Protein AF-A0A699KQ60-F1 (afdb_monomer)

InterPro domains:
  IPR004493 Leucyl-tRNA synthetase, class Ia, archaeal/eukaryotic cytosolic [PTHR45794] (1-140)
  IPR055416 Leucine--tRNA ligase, RagD-binding domain [PF24810] (3-80)

Radius of gyration: 17.15 Å; Cα contacts (8 Å, |Δi|>4): 155; chains: 1; bounding box: 39×33×45 Å

Mean predicted aligned error: 7.61 Å

pLDDT: mean 82.64, std 9.8, range [51.56, 96.25]

Secondary structure (DSSP, 8-state):
-B--S--HHHHHHHHHHHHTEETTTTEEPPHHHHHHHHHH-HHHHHSS-HHHHHHHHHHHHHHHHHHHHHH-GGGG-SS-SS-HHHHHHHTHHHHHHHTT-S-----BTT-HHHHHTTGGGHHHHHHT--BTTBPPP----

Solvent-accessible surface area (backbone atoms only — not comparable to full-atom values): 8272 Å² total; per-residue (Å²): 55,39,28,69,52,55,58,72,48,59,34,50,52,35,50,53,49,48,75,38,42,39,77,89,78,62,42,67,60,59,67,69,60,55,51,51,52,51,70,69,31,62,63,42,58,66,76,52,61,48,71,59,47,48,65,54,44,54,61,49,50,52,51,44,53,53,42,24,62,74,65,33,71,66,52,46,47,68,43,62,102,56,61,67,68,58,56,50,58,79,41,38,73,58,54,29,61,77,68,72,48,94,77,84,80,90,36,46,65,86,39,68,69,50,44,56,72,43,55,93,52,40,62,49,56,67,78,50,56,43,31,59,97,43,62,33,87,84,86,85,133

Structure (mmCIF, N/CA/C/O backbone):
data_AF-A0A699KQ60-F1
#
_entry.id   AF-A0A699KQ60-F1
#
loop_
_atom_site.group_PDB
_atom_site.id
_atom_site.type_symbol
_atom_site.label_atom_id
_atom_site.label_alt_id
_atom_site.label_comp_id
_atom_site.label_asym_id
_atom_site.label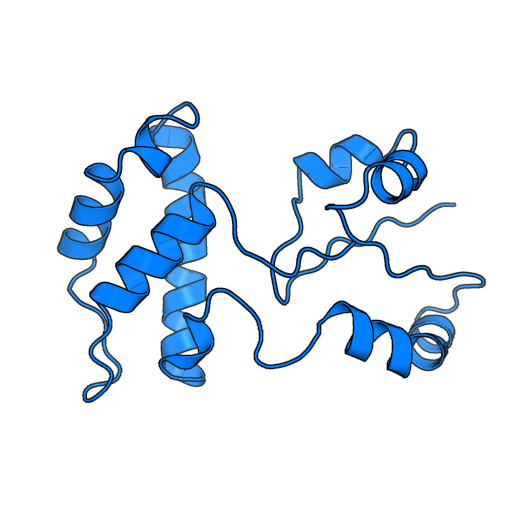_entity_id
_atom_site.label_seq_id
_atom_site.pdbx_PDB_ins_code
_atom_site.Cartn_x
_atom_site.Cartn_y
_atom_site.Cartn_z
_atom_site.occupancy
_atom_site.B_iso_or_equiv
_atom_site.auth_seq_id
_atom_site.auth_comp_id
_atom_site.auth_asym_id
_atom_site.auth_atom_id
_atom_site.pdbx_PDB_model_num
ATOM 1 N N . TYR A 1 1 ? -7.847 1.358 8.324 1.00 92.69 1 TYR A N 1
ATOM 2 C CA . TYR A 1 1 ? -7.775 2.463 7.354 1.00 92.69 1 TYR A CA 1
ATOM 3 C C . TYR A 1 1 ? -7.057 2.006 6.101 1.00 92.69 1 TYR A C 1
ATOM 5 O O . TYR A 1 1 ? -5.957 1.474 6.203 1.00 92.69 1 TYR A O 1
ATOM 13 N N . VAL A 1 2 ? -7.682 2.196 4.944 1.00 92.75 2 VAL A N 1
ATOM 14 C CA . VAL A 1 2 ? -7.208 1.725 3.636 1.00 92.75 2 VAL A CA 1
ATOM 15 C C . VAL A 1 2 ? -6.972 2.922 2.720 1.00 92.75 2 VAL A C 1
ATOM 17 O O . VAL A 1 2 ? -7.667 3.936 2.819 1.00 92.75 2 VAL A O 1
ATOM 20 N N . LYS A 1 3 ? -5.982 2.800 1.834 1.00 89.88 3 LYS A N 1
ATOM 21 C CA . LYS A 1 3 ? -5.762 3.718 0.718 1.00 89.88 3 LYS A CA 1
ATOM 22 C C . LYS A 1 3 ? -5.538 2.892 -0.539 1.00 89.88 3 LYS A C 1
ATOM 24 O O . LYS A 1 3 ? -4.485 2.287 -0.687 1.00 89.88 3 LYS A O 1
ATOM 29 N N . GLU A 1 4 ? -6.517 2.886 -1.433 1.00 84.62 4 GLU A N 1
ATOM 30 C CA . GLU A 1 4 ? -6.514 2.005 -2.610 1.00 84.62 4 GLU A CA 1
ATOM 31 C C . GLU A 1 4 ? -5.631 2.518 -3.758 1.00 84.62 4 GLU A C 1
ATOM 33 O O . GLU A 1 4 ? -5.423 1.815 -4.746 1.00 84.62 4 GLU A O 1
ATOM 38 N N . GLU A 1 5 ? -5.044 3.714 -3.612 1.00 81.31 5 GLU A N 1
ATOM 39 C CA . GLU A 1 5 ? -4.154 4.324 -4.603 1.00 81.31 5 GLU A CA 1
ATOM 40 C C . GLU A 1 5 ? -2.845 4.826 -3.995 1.00 81.31 5 GLU A C 1
ATOM 42 O O . GLU A 1 5 ? -2.817 5.465 -2.938 1.00 81.31 5 GLU A O 1
ATOM 47 N N . TYR A 1 6 ? -1.739 4.605 -4.710 1.00 79.25 6 TYR A N 1
ATOM 48 C CA . TYR A 1 6 ? -0.506 5.338 -4.435 1.00 79.25 6 TYR A CA 1
ATOM 49 C C . TYR A 1 6 ? -0.648 6.798 -4.887 1.00 79.25 6 TYR A C 1
ATOM 51 O O . TYR A 1 6 ? -1.078 7.077 -6.007 1.00 79.25 6 TYR A O 1
ATOM 59 N N . GLU A 1 7 ? -0.207 7.732 -4.044 1.00 7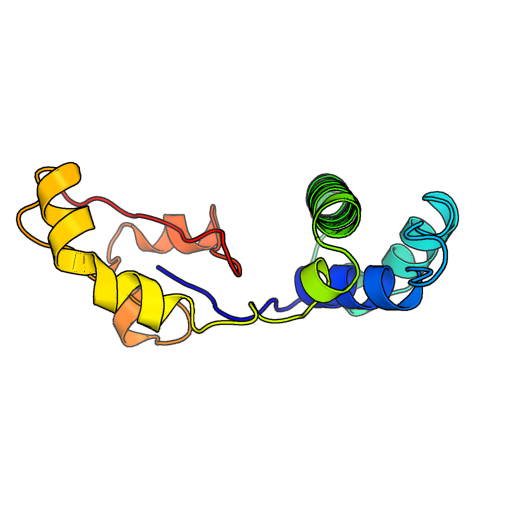5.06 7 GLU A N 1
ATOM 60 C CA . GLU A 1 7 ? -0.163 9.172 -4.331 1.00 75.06 7 GLU A CA 1
ATOM 61 C C . GLU A 1 7 ? 1.222 9.754 -4.015 1.00 75.06 7 GLU A C 1
ATOM 63 O O . GLU A 1 7 ? 2.056 9.082 -3.399 1.00 75.06 7 GLU A O 1
ATOM 68 N N . GLY A 1 8 ? 1.461 10.989 -4.466 1.00 78.44 8 GLY A N 1
ATOM 69 C CA . GLY A 1 8 ? 2.706 11.724 -4.233 1.00 78.44 8 GLY A CA 1
ATOM 70 C C . GLY A 1 8 ? 3.940 10.990 -4.754 1.00 78.44 8 GLY A C 1
ATOM 71 O O . GLY A 1 8 ? 3.904 10.325 -5.799 1.00 78.44 8 GLY A O 1
ATOM 72 N N . TRP A 1 9 ? 5.024 11.053 -3.984 1.00 77.69 9 TRP A N 1
ATOM 73 C CA . TRP A 1 9 ? 6.289 10.391 -4.315 1.00 77.69 9 TRP A CA 1
ATOM 74 C C . TRP A 1 9 ? 6.158 8.873 -4.526 1.00 77.69 9 TRP A C 1
ATOM 76 O O . TRP A 1 9 ? 6.833 8.323 -5.395 1.00 77.69 9 TRP A O 1
ATOM 86 N N . LYS A 1 10 ? 5.261 8.177 -3.805 1.00 78.69 10 LYS A N 1
ATOM 87 C CA . LYS A 1 10 ? 5.074 6.718 -3.957 1.00 78.69 10 LYS A CA 1
ATOM 88 C C . LYS A 1 10 ? 4.540 6.364 -5.342 1.00 78.69 10 LYS A C 1
ATOM 90 O O . LYS A 1 10 ? 5.009 5.405 -5.951 1.00 78.69 10 LYS A O 1
ATOM 95 N N . LYS A 1 11 ? 3.579 7.142 -5.852 1.00 82.06 11 LYS A N 1
ATOM 96 C CA . LYS A 1 11 ? 3.022 6.961 -7.205 1.00 82.06 11 LYS A CA 1
ATOM 97 C C . LYS A 1 11 ? 4.107 7.112 -8.259 1.00 82.06 11 LYS A C 1
ATOM 99 O O . LYS A 1 11 ? 4.183 6.325 -9.197 1.00 82.06 11 LYS A O 1
ATOM 104 N N . GLU A 1 12 ? 4.953 8.110 -8.069 1.00 82.75 12 GLU A N 1
ATOM 105 C CA . GLU A 1 12 ? 6.031 8.414 -8.989 1.00 82.75 12 GLU A CA 1
ATOM 106 C C . GLU A 1 12 ? 7.136 7.355 -8.968 1.00 82.75 12 GLU A C 1
ATOM 108 O O . GLU A 1 12 ? 7.588 6.914 -10.023 1.00 82.75 12 GLU A O 1
ATOM 113 N N . CYS A 1 13 ? 7.490 6.847 -7.785 1.00 82.75 13 CYS A N 1
ATOM 114 C CA . CYS A 1 13 ? 8.364 5.685 -7.657 1.00 82.75 13 CYS A CA 1
ATOM 115 C C . CYS A 1 13 ? 7.827 4.476 -8.428 1.00 82.75 13 CYS A C 1
ATOM 117 O O . CYS A 1 13 ? 8.583 3.824 -9.144 1.00 82.75 13 CYS A O 1
ATOM 119 N N . VAL A 1 14 ? 6.530 4.180 -8.299 1.00 84.06 14 VAL A N 1
ATOM 120 C CA . VAL A 1 14 ? 5.896 3.071 -9.024 1.00 84.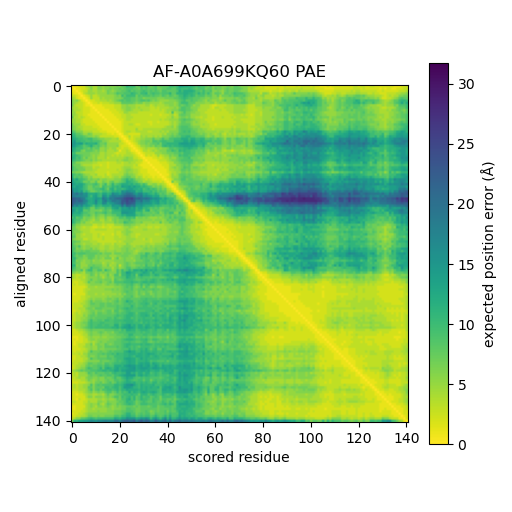06 14 VAL A CA 1
ATOM 121 C C . VAL A 1 14 ? 5.899 3.321 -10.537 1.00 84.06 14 VAL A C 1
ATOM 123 O O . VAL A 1 14 ? 6.227 2.403 -11.281 1.00 84.06 14 VAL A O 1
ATOM 126 N N . ASN A 1 15 ? 5.628 4.549 -10.998 1.00 85.38 15 ASN A N 1
ATOM 127 C CA . ASN A 1 15 ? 5.699 4.913 -12.422 1.00 85.38 15 ASN A CA 1
ATOM 128 C C . ASN A 1 15 ? 7.095 4.678 -13.008 1.00 85.38 15 ASN A C 1
ATOM 130 O O . ASN A 1 15 ? 7.226 4.064 -14.063 1.00 85.38 15 ASN A O 1
ATOM 134 N N . ILE A 1 16 ? 8.134 5.158 -12.320 1.00 85.88 16 ILE A N 1
ATOM 135 C CA . ILE A 1 16 ? 9.525 5.014 -12.763 1.00 85.88 16 ILE A CA 1
ATOM 136 C C . ILE A 1 16 ? 9.922 3.541 -12.778 1.00 85.88 16 ILE A C 1
ATOM 138 O O . ILE A 1 16 ? 10.533 3.077 -13.735 1.00 85.88 16 ILE A O 1
ATOM 142 N N . LEU A 1 17 ? 9.548 2.782 -11.745 1.00 84.31 17 LEU A N 1
ATOM 143 C CA . LEU A 1 17 ? 9.803 1.346 -11.724 1.00 84.31 17 LEU A CA 1
ATOM 144 C C . LEU A 1 17 ? 9.097 0.616 -12.860 1.00 84.31 17 LEU A C 1
ATOM 146 O O . LEU A 1 17 ? 9.705 -0.268 -13.450 1.00 84.31 17 LEU A O 1
ATOM 150 N N . PHE A 1 18 ? 7.855 0.985 -13.169 1.00 83.75 18 PHE A N 1
ATOM 151 C CA . PHE A 1 18 ? 7.107 0.414 -14.282 1.00 83.75 18 PHE A CA 1
ATOM 152 C C . PHE A 1 18 ? 7.784 0.710 -15.629 1.00 83.75 18 PHE A C 1
ATOM 154 O O . PHE A 1 18 ? 7.991 -0.210 -16.414 1.00 83.75 18 PHE A O 1
ATOM 161 N N . ASP A 1 19 ? 8.208 1.957 -15.867 1.00 84.50 19 ASP A N 1
ATOM 162 C CA . ASP A 1 19 ? 8.953 2.359 -17.075 1.00 84.50 19 ASP A CA 1
ATOM 163 C C . ASP A 1 19 ? 10.291 1.611 -17.214 1.00 84.50 19 ASP A C 1
ATOM 165 O O . ASP A 1 19 ? 10.709 1.243 -18.311 1.00 84.50 19 ASP A O 1
ATOM 169 N N . LYS A 1 20 ? 10.954 1.339 -16.084 1.00 84.44 20 LYS A N 1
ATOM 170 C CA . LYS A 1 20 ? 12.243 0.635 -16.016 1.00 84.44 20 LYS A CA 1
ATOM 171 C C . LYS A 1 20 ? 12.126 -0.877 -15.812 1.00 84.44 20 LYS A C 1
ATOM 173 O O . LYS A 1 20 ? 13.146 -1.525 -15.553 1.00 84.44 20 LYS A O 1
ATOM 178 N N . PHE A 1 21 ? 10.928 -1.450 -15.915 1.00 83.88 21 PHE A N 1
ATOM 179 C CA . PHE A 1 21 ? 10.709 -2.887 -15.779 1.00 83.88 21 PHE A CA 1
ATOM 180 C C . PHE A 1 21 ? 10.655 -3.569 -17.147 1.00 83.88 21 PHE A C 1
ATOM 182 O O . PHE A 1 21 ? 9.730 -3.377 -17.938 1.00 83.88 21 PHE A O 1
ATOM 189 N N . ASP A 1 22 ? 11.623 -4.445 -17.412 1.00 82.38 22 ASP A N 1
ATOM 190 C CA . ASP A 1 22 ? 11.578 -5.316 -18.579 1.00 82.38 22 ASP A CA 1
ATOM 191 C C . ASP A 1 22 ? 10.660 -6.506 -18.278 1.00 82.38 22 ASP A C 1
ATOM 193 O O . ASP A 1 22 ? 11.053 -7.483 -17.635 1.00 82.38 22 ASP A O 1
ATOM 197 N N . SER A 1 23 ? 9.424 -6.437 -18.774 1.00 74.56 23 SER A N 1
ATOM 198 C CA . SER A 1 23 ? 8.422 -7.495 -18.587 1.00 74.56 23 SER A CA 1
ATOM 199 C C . SER A 1 23 ? 8.821 -8.839 -19.207 1.00 74.56 23 SER A C 1
ATOM 201 O O . SER A 1 23 ? 8.343 -9.879 -18.752 1.00 74.56 23 SER A O 1
ATOM 203 N N . LYS A 1 24 ? 9.701 -8.851 -20.221 1.00 76.25 24 LYS A N 1
ATOM 204 C CA . LYS A 1 24 ? 10.160 -10.088 -20.875 1.00 76.25 24 LYS A CA 1
ATOM 205 C C . LYS A 1 24 ? 11.236 -10.779 -20.049 1.00 76.25 24 LYS A C 1
ATOM 207 O O . LYS A 1 24 ? 11.221 -12.000 -19.930 1.00 76.25 24 LYS A O 1
ATOM 212 N N . LYS A 1 25 ? 12.156 -10.004 -19.474 1.00 76.19 25 LYS A N 1
ATOM 213 C CA . LYS A 1 25 ? 13.242 -10.526 -18.628 1.00 76.19 25 LYS A CA 1
ATOM 214 C C . LYS A 1 25 ? 12.857 -10.634 -17.153 1.00 76.19 25 LYS A C 1
ATOM 216 O O . LYS A 1 25 ? 13.566 -11.290 -16.400 1.00 76.19 25 LYS A O 1
ATOM 221 N N . ARG A 1 26 ? 11.738 -10.020 -16.748 1.00 73.81 26 ARG A N 1
ATOM 222 C CA . ARG A 1 26 ? 11.320 -9.824 -15.347 1.00 73.81 26 ARG A CA 1
ATOM 223 C C . ARG A 1 26 ? 12.414 -9.173 -14.501 1.00 73.81 26 ARG A C 1
ATOM 225 O O . ARG A 1 26 ? 12.573 -9.475 -13.322 1.00 73.81 26 ARG A O 1
ATOM 232 N N . THR A 1 27 ? 1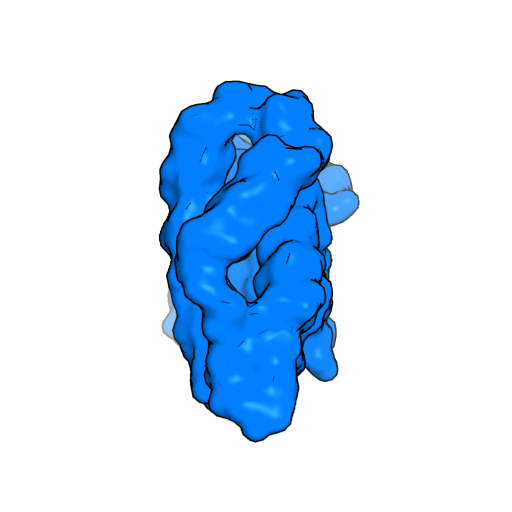3.177 -8.280 -15.120 1.00 78.00 27 THR A N 1
ATOM 233 C CA . THR A 1 27 ? 14.295 -7.583 -14.488 1.00 78.00 27 THR A CA 1
ATOM 234 C C . THR A 1 27 ? 14.091 -6.087 -14.574 1.00 78.00 27 THR A C 1
ATOM 236 O O . THR A 1 27 ? 13.523 -5.571 -15.534 1.00 78.00 27 THR A O 1
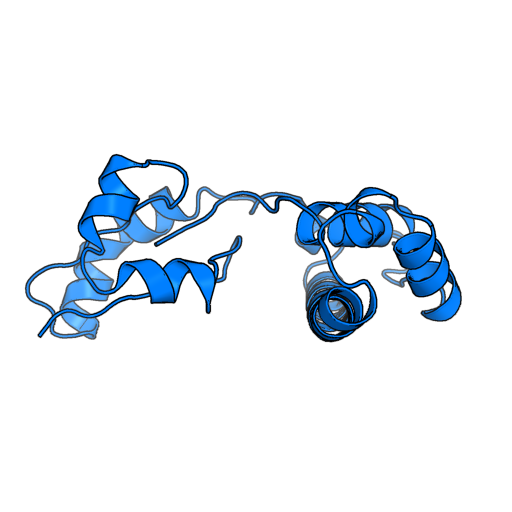ATOM 239 N N . PHE A 1 28 ? 14.614 -5.387 -13.581 1.00 83.19 28 PHE A N 1
ATOM 240 C CA . PHE A 1 28 ? 14.669 -3.936 -13.581 1.00 83.19 28 PHE A CA 1
ATOM 241 C C . PHE A 1 28 ? 15.962 -3.438 -14.224 1.00 83.19 28 PHE A C 1
ATOM 243 O O . PHE A 1 28 ? 16.970 -4.150 -14.222 1.00 83.19 28 PHE A O 1
ATOM 250 N N . ALA A 1 29 ? 15.937 -2.201 -14.718 1.00 83.06 29 ALA A N 1
ATOM 251 C CA . ALA A 1 29 ? 17.150 -1.457 -15.044 1.00 83.06 29 ALA A CA 1
ATOM 252 C C . ALA A 1 29 ? 18.102 -1.367 -13.824 1.00 83.06 29 ALA A C 1
ATOM 254 O O . ALA A 1 29 ? 17.662 -1.567 -12.680 1.00 83.06 29 ALA A O 1
ATOM 255 N N . PRO A 1 30 ? 19.398 -1.069 -14.040 1.00 84.25 30 PRO A N 1
ATOM 256 C CA . PRO A 1 30 ? 20.353 -0.869 -12.955 1.00 84.25 30 PRO A CA 1
ATOM 257 C C . PRO A 1 30 ? 19.839 0.139 -11.925 1.00 84.25 30 PRO A C 1
ATOM 259 O O . PRO A 1 30 ? 19.220 1.145 -12.280 1.00 84.25 30 PRO A O 1
ATOM 262 N N . ASP A 1 31 ? 20.113 -0.111 -10.643 1.00 79.38 31 ASP A N 1
ATOM 263 C CA . ASP A 1 31 ? 19.660 0.763 -9.556 1.00 79.38 31 ASP A CA 1
ATOM 264 C C . ASP A 1 31 ? 20.124 2.217 -9.745 1.00 79.38 31 ASP A C 1
ATOM 266 O O . ASP A 1 31 ? 19.377 3.133 -9.422 1.00 79.38 31 ASP A O 1
ATOM 270 N N . GLU A 1 32 ? 21.290 2.444 -10.358 1.00 79.44 32 GLU A N 1
ATOM 271 C CA . GLU A 1 32 ? 21.791 3.782 -10.701 1.00 79.44 32 GLU A CA 1
ATOM 272 C C . GLU A 1 32 ? 20.864 4.550 -11.658 1.00 79.44 32 GLU A C 1
ATOM 274 O O . GLU A 1 32 ? 20.626 5.742 -11.462 1.00 79.44 32 GLU A O 1
ATOM 279 N N . GLU A 1 33 ? 20.290 3.885 -12.665 1.00 83.88 33 GLU A N 1
ATOM 280 C CA . GLU A 1 33 ? 19.349 4.523 -13.594 1.00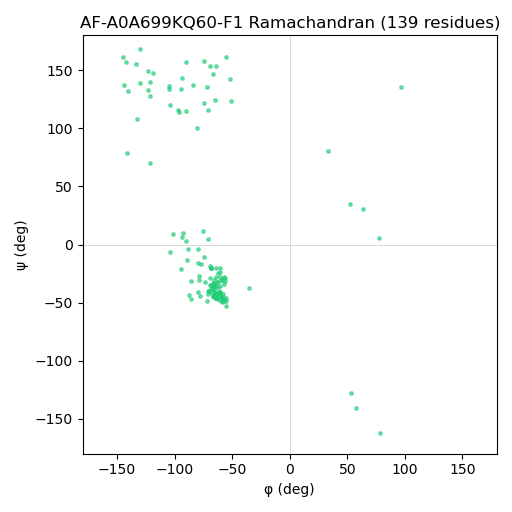 83.88 33 GLU A CA 1
ATOM 281 C C . GLU A 1 33 ? 18.012 4.834 -12.924 1.00 83.88 33 GLU A C 1
ATOM 283 O O . GLU A 1 33 ? 17.435 5.900 -13.148 1.00 83.88 33 GLU A O 1
ATOM 288 N N . ILE A 1 34 ? 17.528 3.921 -12.077 1.00 82.81 34 ILE A N 1
ATOM 289 C CA . ILE A 1 34 ? 16.288 4.110 -11.317 1.00 82.81 34 ILE A CA 1
ATOM 290 C C . ILE A 1 34 ? 16.456 5.286 -10.356 1.00 82.81 34 ILE A C 1
ATOM 292 O O . ILE A 1 34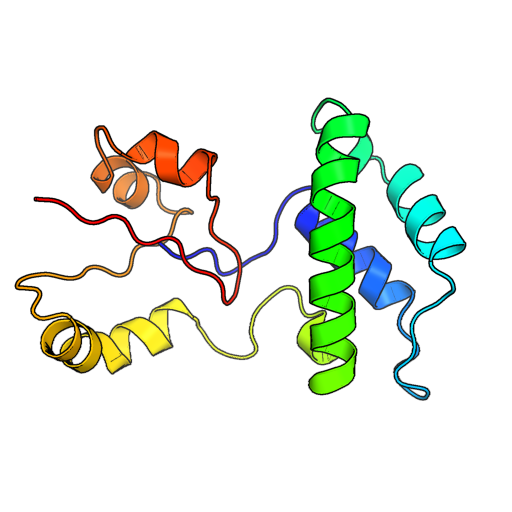 ? 15.599 6.164 -10.305 1.00 82.81 34 ILE A O 1
ATOM 296 N N . LEU A 1 35 ? 17.577 5.346 -9.637 1.00 78.06 35 LEU A N 1
ATOM 297 C CA . LEU A 1 35 ? 17.900 6.445 -8.731 1.00 78.06 35 LEU A CA 1
ATOM 298 C C . LEU A 1 35 ? 17.991 7.775 -9.468 1.00 78.06 35 LEU A C 1
ATOM 300 O O . LEU A 1 35 ? 17.373 8.745 -9.037 1.00 78.06 35 LEU A O 1
ATOM 304 N N . LYS A 1 36 ? 18.669 7.808 -10.615 1.00 81.56 36 LYS A N 1
ATOM 305 C CA . LYS A 1 36 ? 18.768 9.018 -11.431 1.00 81.56 36 LYS A CA 1
ATOM 306 C C . LYS A 1 36 ? 17.397 9.498 -11.914 1.00 81.56 36 LYS A C 1
ATOM 308 O O . LYS A 1 36 ? 17.122 10.693 -11.863 1.00 81.56 36 LYS A O 1
ATOM 313 N N . ALA A 1 37 ? 16.519 8.587 -12.337 1.00 82.88 37 ALA A N 1
ATOM 314 C CA . ALA A 1 37 ? 15.153 8.929 -12.731 1.00 82.88 37 ALA A CA 1
ATOM 315 C C . ALA A 1 37 ? 14.319 9.453 -11.545 1.00 82.88 37 ALA A C 1
ATOM 317 O O . ALA A 1 37 ? 13.559 10.408 -11.702 1.00 82.88 37 ALA A O 1
ATOM 318 N N . LEU A 1 38 ? 14.500 8.883 -10.347 1.00 79.19 38 LEU A N 1
ATOM 319 C CA . LEU A 1 38 ? 13.866 9.367 -9.115 1.00 79.19 38 LEU A CA 1
ATOM 320 C C . LEU A 1 38 ? 14.354 10.775 -8.740 1.00 79.19 38 LEU A C 1
ATOM 322 O O . LEU A 1 38 ? 13.542 11.620 -8.371 1.00 79.19 38 LEU A O 1
ATOM 326 N N . GLU A 1 39 ? 15.656 11.045 -8.867 1.00 73.81 39 GLU A N 1
ATOM 327 C CA . GLU A 1 39 ? 16.256 12.364 -8.611 1.00 73.81 39 GLU A CA 1
ATOM 328 C C . GLU A 1 39 ? 15.810 13.427 -9.615 1.00 73.81 39 GLU A C 1
ATOM 330 O O . GLU A 1 39 ? 15.674 14.596 -9.266 1.00 73.81 39 GLU A O 1
ATOM 335 N N . GLN A 1 40 ? 15.566 13.026 -10.861 1.00 76.44 40 GLN A N 1
ATOM 336 C CA . GLN A 1 40 ? 15.049 13.912 -11.899 1.00 76.44 40 GLN A CA 1
ATOM 337 C C . GLN A 1 40 ? 13.549 14.180 -11.753 1.00 76.44 40 GLN A C 1
ATOM 339 O O . GLN A 1 40 ? 13.045 15.144 -12.337 1.00 76.44 40 GLN A O 1
ATOM 344 N N . SER A 1 41 ? 12.822 13.367 -10.978 1.00 74.69 41 SER A N 1
ATOM 345 C CA . SER A 1 41 ? 11.396 13.588 -10.798 1.00 74.69 41 SER A CA 1
ATOM 346 C C . SER A 1 41 ? 11.116 14.767 -9.870 1.00 74.69 41 SER A C 1
ATOM 348 O O . SER A 1 41 ? 11.481 14.814 -8.688 1.00 74.69 41 SER A O 1
ATOM 350 N N . ARG A 1 42 ? 10.381 15.732 -10.424 1.00 65.88 42 ARG A N 1
ATOM 351 C CA . ARG A 1 42 ? 9.945 16.942 -9.730 1.00 65.88 42 ARG A CA 1
ATOM 352 C C . ARG A 1 42 ? 9.011 16.634 -8.559 1.00 65.88 42 ARG A C 1
ATOM 354 O O . ARG A 1 42 ? 9.074 17.347 -7.566 1.00 65.88 42 ARG A O 1
ATOM 361 N N . ALA A 1 43 ? 8.193 15.582 -8.645 1.00 64.62 43 ALA A N 1
ATOM 362 C CA . ALA A 1 43 ? 7.254 15.209 -7.583 1.00 64.62 43 ALA A CA 1
ATOM 363 C C . ALA A 1 43 ? 7.987 14.771 -6.304 1.00 64.62 43 ALA A C 1
ATOM 365 O O . ALA A 1 43 ? 7.642 15.203 -5.212 1.00 64.62 43 ALA A O 1
ATOM 366 N N . ILE A 1 44 ? 9.064 13.996 -6.451 1.00 65.88 44 ILE A N 1
ATOM 367 C CA . ILE A 1 44 ? 9.912 13.546 -5.336 1.00 65.88 44 ILE A CA 1
ATOM 368 C C . ILE A 1 44 ? 10.771 14.704 -4.807 1.00 65.88 44 ILE A C 1
ATOM 370 O O . ILE A 1 44 ? 11.053 14.785 -3.615 1.00 65.88 44 ILE A O 1
ATOM 374 N N . SER A 1 45 ? 11.156 15.629 -5.690 1.00 59.97 45 SER A N 1
ATOM 375 C CA . SER A 1 45 ? 11.990 16.781 -5.341 1.00 59.97 45 SER A CA 1
ATOM 376 C C . SER A 1 45 ? 11.234 17.929 -4.659 1.00 59.97 45 SER A C 1
ATOM 378 O O . SER A 1 45 ? 11.845 18.699 -3.920 1.00 59.97 45 SER A O 1
ATOM 380 N N . GLN A 1 46 ? 9.927 18.077 -4.912 1.00 55.94 46 GLN A N 1
ATOM 381 C CA . GLN A 1 46 ? 9.114 19.189 -4.400 1.00 55.94 46 GLN A CA 1
ATOM 382 C C . GLN A 1 46 ? 8.376 18.892 -3.087 1.00 55.94 46 GLN A C 1
ATOM 384 O O . GLN A 1 46 ? 8.045 19.843 -2.384 1.00 55.94 46 GLN A O 1
ATOM 389 N N . GLU A 1 47 ? 8.146 17.628 -2.717 1.00 53.88 47 GLU A N 1
ATOM 390 C CA . GLU A 1 47 ? 7.343 17.256 -1.531 1.00 53.88 47 GLU A CA 1
ATOM 391 C C . GLU A 1 47 ? 8.056 17.454 -0.170 1.00 53.88 47 GLU A C 1
ATOM 393 O O . GLU A 1 47 ? 7.543 17.052 0.868 1.00 53.88 47 GLU A O 1
ATOM 398 N N . GLY A 1 48 ? 9.200 18.147 -0.143 1.00 51.56 48 GLY A N 1
ATOM 399 C CA . GLY A 1 48 ? 9.951 18.450 1.076 1.00 51.56 48 GLY A CA 1
ATOM 400 C C . GLY A 1 48 ? 11.095 17.467 1.336 1.00 51.56 48 GLY A C 1
ATOM 401 O O . GLY A 1 48 ? 10.959 16.264 1.175 1.00 51.56 48 GLY A O 1
ATOM 402 N N . ASN A 1 49 ? 12.248 18.040 1.699 1.00 53.16 49 ASN A N 1
ATOM 403 C CA . ASN A 1 49 ? 13.528 17.405 2.033 1.00 53.16 49 ASN A CA 1
ATOM 404 C C . ASN A 1 49 ? 13.842 16.111 1.248 1.00 53.16 49 ASN A C 1
ATOM 406 O O . ASN A 1 49 ? 13.737 15.009 1.775 1.00 53.16 49 ASN A O 1
ATOM 410 N N . LEU A 1 50 ? 14.325 16.263 0.006 1.00 57.31 50 LEU A N 1
ATOM 411 C CA . LEU A 1 50 ? 14.853 15.202 -0.876 1.00 57.31 50 LEU A CA 1
ATOM 412 C C . LEU A 1 50 ? 15.615 14.082 -0.150 1.00 57.31 50 LEU A C 1
ATOM 414 O O . LEU A 1 50 ? 15.518 12.920 -0.533 1.00 57.31 50 LEU A O 1
ATOM 418 N N . ASN A 1 51 ? 16.380 14.413 0.892 1.00 60.91 51 ASN A N 1
ATOM 419 C CA . ASN A 1 51 ? 17.131 13.442 1.688 1.00 60.91 51 ASN A CA 1
ATOM 420 C C . ASN A 1 51 ? 16.241 12.520 2.539 1.00 60.91 51 ASN A C 1
ATOM 422 O O . ASN A 1 51 ? 16.573 11.351 2.726 1.00 60.91 51 ASN A O 1
ATOM 426 N N . GLU A 1 52 ? 15.124 13.024 3.051 1.00 63.25 52 GLU A N 1
ATOM 427 C CA . GLU A 1 52 ? 14.150 12.269 3.839 1.00 63.25 52 GLU A CA 1
ATOM 428 C C . GLU A 1 52 ? 13.268 11.407 2.934 1.00 63.25 52 GLU A C 1
ATOM 430 O O . GLU A 1 52 ? 13.155 10.199 3.156 1.00 63.25 52 GLU A O 1
ATOM 435 N N . THR A 1 53 ? 12.783 11.972 1.823 1.00 64.62 53 THR A N 1
ATOM 436 C CA . THR A 1 53 ? 12.063 11.209 0.796 1.00 64.62 53 THR A CA 1
ATOM 437 C C . THR A 1 53 ? 12.955 10.116 0.213 1.00 64.62 53 THR A C 1
ATOM 439 O O . THR A 1 53 ? 12.518 8.978 0.119 1.00 64.62 53 THR A O 1
ATOM 442 N N . LYS A 1 54 ? 14.243 10.376 -0.069 1.00 65.50 54 LYS A N 1
ATOM 443 C CA . LYS A 1 54 ? 15.205 9.340 -0.507 1.00 65.50 54 LYS A CA 1
ATOM 444 C C . LYS A 1 54 ? 15.337 8.191 0.497 1.00 65.50 54 LYS A C 1
ATOM 446 O O . LYS A 1 54 ? 15.348 7.028 0.083 1.00 65.50 54 LYS A O 1
ATOM 451 N N . LYS A 1 55 ? 15.397 8.488 1.802 1.00 70.62 55 LYS A N 1
ATOM 452 C CA . LYS A 1 55 ? 15.440 7.459 2.860 1.00 70.62 55 LYS A CA 1
ATOM 453 C C . LYS A 1 55 ? 14.183 6.588 2.875 1.00 70.62 55 LYS A C 1
ATOM 455 O O . LYS A 1 55 ? 14.289 5.407 3.191 1.00 70.62 55 LYS A O 1
ATOM 460 N N . GLN A 1 56 ? 13.026 7.138 2.511 1.00 71.88 56 GLN A N 1
ATOM 461 C CA . GLN A 1 56 ? 11.761 6.399 2.413 1.00 71.88 56 GLN A CA 1
ATOM 462 C C . GLN A 1 56 ? 11.570 5.705 1.051 1.00 71.88 56 GLN A C 1
ATOM 464 O O . GLN A 1 56 ? 10.999 4.614 0.987 1.00 71.88 56 GLN A O 1
ATOM 469 N N . CYS A 1 57 ? 12.101 6.278 -0.031 1.00 74.38 57 CYS A N 1
ATOM 470 C CA . CYS A 1 57 ? 12.041 5.727 -1.381 1.00 74.38 57 CYS A CA 1
ATOM 471 C C . CYS A 1 57 ? 12.818 4.420 -1.490 1.00 74.38 57 CYS A C 1
ATOM 473 O O . CYS A 1 57 ? 12.296 3.460 -2.039 1.00 74.38 57 CYS A O 1
ATOM 475 N N . MET A 1 58 ? 14.035 4.338 -0.948 1.00 79.44 58 MET A N 1
ATOM 476 C CA . MET A 1 58 ? 14.871 3.132 -1.055 1.00 79.44 58 MET A CA 1
ATOM 477 C C . MET A 1 58 ? 14.195 1.843 -0.549 1.00 79.44 58 MET A C 1
ATOM 479 O O . MET A 1 58 ? 14.129 0.873 -1.312 1.00 79.44 58 MET A O 1
ATOM 483 N N . PRO A 1 59 ? 13.656 1.786 0.687 1.00 82.31 59 PRO A N 1
ATOM 484 C CA . PRO A 1 59 ? 12.949 0.598 1.155 1.00 82.31 59 PRO A CA 1
ATOM 485 C C . PRO A 1 59 ? 11.672 0.332 0.349 1.00 82.31 59 PRO A C 1
ATOM 487 O O . PRO A 1 59 ? 11.368 -0.828 0.076 1.00 82.31 59 PRO A O 1
ATOM 490 N N . PHE A 1 60 ? 10.966 1.375 -0.101 1.00 82.38 60 PHE A N 1
ATOM 491 C CA . PHE A 1 60 ? 9.768 1.226 -0.930 1.00 82.38 60 PHE A CA 1
ATOM 492 C C . PHE A 1 60 ? 10.076 0.650 -2.321 1.00 82.38 60 PHE A C 1
ATOM 494 O O . PHE A 1 60 ? 9.405 -0.278 -2.772 1.00 82.38 60 PHE A O 1
ATOM 501 N N . ILE A 1 61 ? 11.129 1.139 -2.978 1.00 82.50 61 ILE A N 1
ATOM 502 C CA . ILE A 1 61 ? 11.622 0.630 -4.259 1.00 82.50 61 ILE A CA 1
ATOM 503 C C . ILE A 1 61 ? 12.044 -0.828 -4.110 1.00 82.50 61 ILE A C 1
ATOM 505 O O . ILE A 1 61 ? 11.622 -1.667 -4.900 1.00 82.50 61 ILE A O 1
ATOM 509 N N . LYS A 1 62 ? 12.820 -1.158 -3.071 1.00 83.62 62 LYS A N 1
ATOM 510 C CA . LYS A 1 62 ? 13.230 -2.541 -2.800 1.00 83.62 62 LYS A CA 1
ATOM 511 C C . LYS A 1 62 ? 12.021 -3.456 -2.595 1.00 83.62 62 LYS A C 1
ATOM 513 O O . LYS A 1 62 ? 11.972 -4.530 -3.189 1.00 83.62 62 LYS A O 1
ATOM 518 N N . PHE A 1 63 ? 11.040 -3.015 -1.808 1.00 83.19 63 PHE A N 1
ATOM 519 C CA . PHE A 1 63 ? 9.786 -3.736 -1.602 1.00 83.19 63 PHE A CA 1
ATOM 520 C C . PHE A 1 63 ? 9.046 -3.971 -2.926 1.00 83.19 63 PHE A C 1
ATOM 522 O O . PHE A 1 63 ? 8.659 -5.099 -3.223 1.00 83.19 63 PHE A O 1
ATOM 529 N N . LYS A 1 64 ? 8.910 -2.941 -3.767 1.00 82.50 64 LYS A N 1
ATOM 530 C CA . LYS A 1 64 ? 8.257 -3.059 -5.077 1.00 82.50 64 LYS A CA 1
ATOM 531 C C . LYS A 1 64 ? 9.027 -3.942 -6.059 1.00 82.50 64 LYS A C 1
ATOM 533 O O . LYS A 1 64 ? 8.397 -4.726 -6.764 1.00 82.50 64 LYS A O 1
ATOM 538 N N . LYS A 1 65 ? 10.363 -3.888 -6.074 1.00 82.38 65 LYS A N 1
ATOM 539 C CA . LYS A 1 65 ? 11.201 -4.785 -6.890 1.00 82.38 65 LYS A CA 1
ATOM 540 C C . LYS A 1 65 ? 11.033 -6.248 -6.468 1.00 82.38 65 LYS A C 1
ATOM 542 O O . LYS A 1 65 ? 10.910 -7.111 -7.336 1.00 82.38 65 LYS A O 1
ATOM 547 N N . ASP A 1 66 ? 10.984 -6.532 -5.165 1.00 82.94 66 ASP A N 1
ATOM 548 C CA . ASP A 1 66 ? 10.736 -7.885 -4.642 1.00 82.94 66 ASP A CA 1
ATOM 549 C C . ASP A 1 66 ? 9.338 -8.393 -5.030 1.00 82.94 66 ASP A C 1
ATOM 551 O O . ASP A 1 66 ? 9.200 -9.494 -5.566 1.00 82.94 66 ASP A O 1
ATOM 555 N N . GLN A 1 67 ? 8.314 -7.553 -4.859 1.00 78.44 67 GLN A N 1
ATOM 556 C CA . GLN A 1 67 ? 6.941 -7.866 -5.264 1.00 78.44 67 GLN A CA 1
ATOM 557 C C . GLN A 1 67 ? 6.841 -8.146 -6.770 1.00 78.44 67 GLN A C 1
ATOM 559 O O . GLN A 1 67 ? 6.261 -9.153 -7.166 1.00 78.44 67 GLN A O 1
ATOM 564 N N . ALA A 1 68 ? 7.461 -7.321 -7.616 1.00 81.81 68 ALA A N 1
ATOM 565 C CA . ALA A 1 68 ? 7.461 -7.512 -9.068 1.00 81.81 68 ALA A CA 1
ATOM 566 C C . ALA A 1 68 ? 8.282 -8.722 -9.525 1.00 81.81 68 ALA A C 1
ATOM 568 O O . ALA A 1 68 ? 7.944 -9.357 -10.522 1.00 81.81 68 ALA A O 1
ATOM 569 N N . SER A 1 69 ? 9.322 -9.095 -8.780 1.00 77.00 69 SER A N 1
ATOM 570 C CA . SER A 1 69 ? 10.069 -10.330 -9.046 1.00 77.00 69 SER A CA 1
ATOM 571 C C . SER A 1 69 ? 9.206 -11.573 -8.795 1.00 77.00 69 SER A C 1
ATOM 573 O O . SER A 1 69 ? 9.331 -12.564 -9.511 1.00 77.00 69 SER A O 1
ATOM 575 N N . LYS A 1 70 ? 8.299 -11.513 -7.808 1.00 77.75 70 LYS A N 1
ATOM 576 C CA . LYS A 1 70 ? 7.400 -12.617 -7.429 1.00 77.75 70 LYS A CA 1
ATOM 577 C C . LYS A 1 70 ? 6.116 -12.667 -8.261 1.00 77.75 70 LYS A C 1
ATOM 579 O O . LYS A 1 70 ? 5.734 -13.734 -8.730 1.00 77.75 70 LYS A O 1
ATOM 584 N N . LEU A 1 71 ? 5.456 -11.524 -8.437 1.00 73.25 71 LEU A N 1
ATOM 585 C CA . LEU A 1 71 ? 4.121 -11.401 -9.038 1.00 73.25 71 LEU A CA 1
ATOM 586 C C . LEU A 1 71 ? 4.153 -10.871 -10.484 1.00 73.25 71 LEU A C 1
ATOM 588 O O . LEU A 1 71 ? 3.127 -10.853 -11.160 1.00 73.25 71 LEU A O 1
ATOM 592 N N . GLY A 1 72 ? 5.319 -10.455 -10.987 1.00 74.19 72 GLY A N 1
ATOM 593 C CA . GLY A 1 72 ? 5.471 -9.857 -12.315 1.00 74.19 72 GLY A CA 1
ATOM 594 C C . GLY A 1 72 ? 5.049 -8.385 -12.372 1.00 74.19 72 GLY A C 1
ATOM 595 O O . GLY A 1 72 ? 4.925 -7.711 -11.349 1.00 74.19 72 GLY A O 1
ATOM 596 N N . ALA A 1 73 ? 4.814 -7.881 -13.589 1.00 75.81 73 ALA A N 1
ATOM 597 C CA . ALA A 1 73 ? 4.489 -6.471 -13.841 1.00 75.81 73 ALA A CA 1
ATOM 598 C C . ALA A 1 73 ? 3.264 -5.969 -13.053 1.00 75.81 73 ALA A C 1
ATOM 600 O O . ALA A 1 73 ? 3.229 -4.803 -12.675 1.00 75.81 73 ALA A O 1
ATOM 601 N N . ALA A 1 74 ? 2.310 -6.854 -12.737 1.00 72.00 74 ALA A N 1
ATOM 602 C CA . ALA A 1 74 ? 1.105 -6.524 -11.973 1.00 72.00 74 ALA A CA 1
ATOM 603 C C . ALA A 1 74 ? 1.397 -5.981 -10.558 1.00 72.00 74 ALA A C 1
ATOM 605 O O . ALA A 1 74 ? 0.605 -5.234 -9.996 1.00 72.00 74 ALA A O 1
ATOM 606 N N . ALA A 1 75 ? 2.559 -6.284 -9.965 1.00 75.38 75 ALA A N 1
ATOM 607 C CA . ALA A 1 75 ? 2.950 -5.700 -8.672 1.00 75.38 75 ALA A CA 1
ATOM 608 C C . ALA A 1 75 ? 3.251 -4.191 -8.733 1.00 75.38 75 ALA A C 1
ATOM 610 O O . ALA A 1 75 ? 3.291 -3.502 -7.701 1.00 75.38 75 ALA A O 1
ATOM 611 N N . LEU A 1 76 ? 3.534 -3.700 -9.940 1.00 77.12 76 LEU A N 1
ATOM 612 C CA . LEU A 1 76 ? 3.812 -2.301 -10.235 1.00 77.12 76 LEU A CA 1
ATOM 613 C C . LEU A 1 76 ? 2.546 -1.558 -10.669 1.00 77.12 76 LEU A C 1
ATOM 615 O O . LEU A 1 76 ? 2.633 -0.386 -11.031 1.00 77.12 76 LEU A O 1
ATOM 619 N N . ASP A 1 77 ? 1.375 -2.195 -10.608 1.00 75.44 77 ASP A N 1
ATOM 620 C CA . ASP A 1 77 ? 0.131 -1.476 -10.808 1.00 75.44 77 ASP A CA 1
ATOM 621 C C . ASP A 1 77 ? -0.114 -0.471 -9.677 1.00 75.44 77 ASP A C 1
ATOM 623 O O . ASP A 1 77 ? 0.262 -0.641 -8.510 1.00 75.44 77 ASP A O 1
ATOM 627 N N . LYS A 1 78 ? -0.749 0.637 -10.063 1.00 71.25 78 LYS A N 1
ATOM 628 C CA . LYS A 1 78 ? -1.091 1.756 -9.171 1.00 71.25 78 LYS A CA 1
ATOM 629 C C . LYS A 1 78 ? -2.174 1.388 -8.157 1.00 71.25 78 LYS A C 1
ATOM 631 O O . LYS A 1 78 ? -2.324 2.092 -7.159 1.00 71.25 78 LYS A O 1
ATOM 636 N N . LYS A 1 79 ? -2.908 0.315 -8.451 1.00 76.31 79 LYS A N 1
ATOM 637 C CA . LYS A 1 79 ? -4.022 -0.254 -7.698 1.00 76.31 79 LYS A CA 1
ATOM 638 C C . LYS A 1 79 ? -3.825 -1.759 -7.609 1.00 76.31 79 LYS A C 1
ATOM 640 O O . LYS A 1 79 ? -3.168 -2.351 -8.463 1.00 76.31 79 LYS A O 1
ATOM 645 N N . LEU A 1 80 ? -4.410 -2.368 -6.589 1.00 79.44 80 LEU A N 1
ATOM 646 C CA . LEU A 1 80 ? -4.521 -3.819 -6.540 1.00 79.44 80 LEU A CA 1
ATOM 647 C C . LEU A 1 80 ? -5.503 -4.307 -7.622 1.00 79.44 80 LEU A C 1
ATOM 649 O O . LEU A 1 80 ? -6.405 -3.561 -8.007 1.00 79.44 80 LEU A O 1
ATOM 653 N N . PRO A 1 81 ? -5.367 -5.556 -8.105 1.00 80.75 81 PRO A N 1
ATOM 654 C CA . PRO A 1 81 ? -6.295 -6.139 -9.080 1.00 80.75 81 PRO A CA 1
ATOM 655 C C . PRO A 1 81 ? -7.682 -6.464 -8.489 1.00 80.75 81 PRO A C 1
ATOM 657 O O . PRO A 1 81 ? -8.519 -7.052 -9.168 1.00 80.75 81 PRO A O 1
ATOM 660 N N . PHE A 1 82 ? -7.919 -6.103 -7.229 1.00 84.44 82 PHE A N 1
ATOM 661 C CA . PHE A 1 82 ? -9.166 -6.257 -6.489 1.00 84.44 82 PHE A CA 1
ATOM 662 C C . PHE A 1 82 ? -9.377 -5.029 -5.590 1.00 84.44 82 PHE A C 1
ATOM 664 O O . PHE A 1 82 ? -8.409 -4.348 -5.243 1.00 84.44 82 PHE A O 1
ATOM 671 N N . GLY A 1 83 ? -10.627 -4.760 -5.206 1.00 88.38 83 GLY A N 1
ATOM 672 C CA . GLY A 1 83 ? -10.960 -3.724 -4.225 1.00 88.38 83 GLY A CA 1
ATOM 673 C C . GLY A 1 83 ? -10.514 -4.159 -2.833 1.00 88.38 83 GLY A C 1
ATOM 674 O O . GLY A 1 83 ? -10.995 -5.161 -2.306 1.00 88.38 83 GLY A O 1
ATOM 675 N N . GLU A 1 84 ? -9.561 -3.445 -2.237 1.00 91.25 84 GLU A N 1
ATOM 676 C CA . GLU A 1 84 ? -9.011 -3.821 -0.928 1.00 91.25 84 GLU A CA 1
ATOM 677 C C . GLU A 1 84 ? -10.064 -3.637 0.165 1.00 91.25 84 GLU A C 1
ATOM 679 O O . GLU A 1 84 ? -10.182 -4.470 1.064 1.00 91.25 84 GLU A O 1
ATOM 684 N N . ILE A 1 85 ? -10.860 -2.569 0.062 1.00 92.75 85 ILE A N 1
ATOM 685 C CA . ILE A 1 85 ? -11.960 -2.316 0.994 1.00 92.75 85 ILE A CA 1
ATOM 686 C C . ILE A 1 85 ? -13.023 -3.406 0.866 1.00 92.75 85 ILE A C 1
ATOM 688 O O . ILE A 1 85 ? -13.440 -3.940 1.892 1.00 92.75 85 ILE A O 1
ATOM 692 N N . ASP A 1 86 ? -13.415 -3.764 -0.358 1.00 93.25 86 ASP A N 1
ATOM 693 C CA . ASP A 1 86 ? -14.444 -4.779 -0.609 1.00 93.25 86 ASP A CA 1
ATOM 694 C C . ASP A 1 86 ? -14.045 -6.129 -0.006 1.00 93.25 86 ASP A C 1
ATOM 696 O O . ASP A 1 86 ? -14.781 -6.690 0.804 1.00 93.25 86 ASP A O 1
ATOM 700 N N . VAL A 1 87 ? -12.821 -6.591 -0.280 1.00 94.94 87 VAL A N 1
ATOM 701 C CA . VAL A 1 87 ? -12.314 -7.864 0.254 1.00 94.94 87 VAL A CA 1
ATOM 702 C C . VAL A 1 87 ? -12.270 -7.856 1.786 1.00 94.94 87 VAL A C 1
ATOM 704 O O . VAL A 1 87 ? -12.623 -8.850 2.426 1.00 94.94 87 VAL A O 1
ATOM 707 N N . LEU A 1 88 ? -11.846 -6.751 2.407 1.00 94.62 88 LEU A N 1
ATOM 708 C CA . LEU A 1 88 ? -11.821 -6.640 3.868 1.00 94.62 88 LEU A CA 1
ATOM 709 C C . LEU A 1 88 ? -13.232 -6.601 4.471 1.00 94.62 88 LEU A C 1
ATOM 711 O O . LEU A 1 88 ? -13.445 -7.174 5.539 1.00 94.62 88 LEU A O 1
ATOM 715 N N . GLN A 1 89 ? -14.185 -5.962 3.792 1.00 95.56 89 GLN A N 1
ATOM 716 C CA . GLN A 1 89 ? -15.593 -5.926 4.192 1.00 95.56 89 GLN A CA 1
ATOM 717 C C . GLN A 1 89 ? -16.238 -7.315 4.101 1.00 95.56 89 GLN A C 1
ATOM 719 O O . GLN A 1 89 ? -16.878 -7.753 5.056 1.00 95.56 89 GLN A O 1
ATOM 724 N N . GLU A 1 90 ? -15.999 -8.058 3.018 1.00 96.25 90 GLU A N 1
ATOM 725 C CA . GLU A 1 90 ? -16.492 -9.435 2.853 1.00 96.25 90 GLU A CA 1
ATOM 726 C C . GLU A 1 90 ? -15.994 -10.377 3.963 1.00 96.25 90 GLU A C 1
ATOM 728 O O . GLU A 1 90 ? -16.691 -11.310 4.363 1.00 96.25 90 GLU A O 1
ATOM 733 N N . ASN A 1 91 ? -14.800 -10.116 4.503 1.00 95.56 91 ASN A N 1
ATOM 734 C CA . ASN A 1 91 ? -14.166 -10.937 5.536 1.00 95.56 91 ASN A CA 1
ATOM 735 C C . ASN A 1 91 ? -14.278 -10.347 6.956 1.00 95.56 91 ASN A C 1
ATOM 737 O O . ASN A 1 91 ? -13.669 -10.877 7.892 1.00 95.56 91 ASN A O 1
ATOM 741 N N . LEU A 1 92 ? -15.062 -9.282 7.149 1.00 94.75 92 LEU A N 1
ATOM 742 C CA . LEU A 1 92 ? -15.097 -8.508 8.394 1.00 94.75 92 LEU A CA 1
ATOM 743 C C . LEU A 1 92 ? -15.456 -9.362 9.618 1.00 94.75 92 LEU A C 1
ATOM 745 O O . LEU A 1 92 ? -14.769 -9.314 10.637 1.00 94.75 92 LEU A O 1
ATOM 749 N N . GLU A 1 93 ? -16.477 -10.211 9.498 1.00 94.75 93 GLU A N 1
ATOM 750 C CA . GLU A 1 93 ? -16.936 -11.088 10.584 1.00 94.75 93 GLU A CA 1
ATOM 751 C C . GLU A 1 93 ? -15.900 -12.150 10.972 1.00 94.75 93 GLU A C 1
ATOM 753 O O . GLU A 1 93 ? -15.836 -12.602 12.119 1.00 94.75 93 GLU A O 1
ATOM 758 N N . PHE A 1 94 ? -15.077 -12.593 10.020 1.00 95.94 94 PHE A N 1
ATOM 759 C CA . PHE A 1 94 ? -13.969 -13.495 10.316 1.00 95.94 94 PHE A CA 1
ATOM 760 C C . PHE A 1 94 ? -12.856 -12.760 11.068 1.00 95.94 94 PHE A C 1
ATOM 762 O O . PHE A 1 94 ? -12.431 -13.231 12.123 1.00 95.94 94 PHE A O 1
ATOM 769 N N . ILE A 1 95 ? -12.448 -11.585 10.577 1.00 94.44 95 ILE A N 1
ATOM 770 C CA . ILE A 1 95 ? -11.422 -10.736 11.203 1.00 94.44 95 ILE A CA 1
ATOM 771 C C . ILE A 1 95 ? -11.821 -10.390 12.642 1.00 94.44 95 ILE A C 1
ATOM 773 O O . ILE A 1 95 ? -11.038 -10.588 13.570 1.00 94.44 95 ILE A O 1
ATOM 777 N N . LYS A 1 96 ? -13.065 -9.944 12.838 1.00 94.81 96 LYS A N 1
ATOM 778 C CA . LYS A 1 96 ? -13.630 -9.590 14.142 1.00 94.81 96 LYS A CA 1
ATOM 779 C C . LYS A 1 96 ? -13.536 -10.745 15.143 1.00 94.81 96 LYS A C 1
ATOM 781 O O . LYS A 1 96 ? -13.037 -10.558 16.250 1.00 94.81 96 LYS A O 1
ATOM 786 N N . ARG A 1 97 ? -13.947 -11.954 14.737 1.00 95.56 97 ARG A N 1
ATOM 787 C CA . ARG A 1 97 ? -13.884 -13.160 15.582 1.00 95.56 97 ARG A CA 1
ATOM 788 C C . ARG A 1 97 ? -12.455 -13.592 15.893 1.00 95.56 97 ARG A C 1
ATOM 790 O O . ARG A 1 97 ? -12.170 -13.918 17.039 1.00 95.56 97 ARG A O 1
ATOM 797 N N . GLN A 1 98 ? -11.569 -13.594 14.898 1.00 96.00 98 GLN A N 1
ATOM 798 C CA . GLN A 1 98 ? -10.172 -14.004 15.083 1.00 96.00 98 GLN A CA 1
ATOM 799 C C . GLN A 1 98 ? -9.400 -13.061 16.005 1.00 96.00 98 GLN A C 1
ATOM 801 O O . GLN A 1 98 ? -8.558 -13.510 16.775 1.00 96.00 98 GLN A O 1
ATOM 806 N N . LEU A 1 99 ? -9.699 -11.764 15.945 1.00 92.75 99 LEU A N 1
ATOM 807 C CA . LEU A 1 99 ? -9.053 -10.757 16.784 1.00 92.75 99 LEU A CA 1
ATOM 808 C C . LEU A 1 99 ? -9.760 -10.546 18.132 1.00 92.75 99 LEU A C 1
ATOM 810 O O . LEU A 1 99 ? -9.269 -9.771 18.947 1.00 92.75 99 LEU A O 1
ATOM 814 N N . GLY A 1 100 ? -10.893 -11.214 18.379 1.00 93.06 100 GLY A N 1
ATOM 815 C CA . GLY A 1 100 ? -11.662 -11.069 19.619 1.00 93.06 100 GLY A CA 1
ATOM 816 C C . GLY A 1 100 ? -12.230 -9.663 19.828 1.00 93.06 100 GLY A C 1
ATOM 817 O O . GLY A 1 100 ? -12.354 -9.217 20.964 1.00 93.06 100 GLY A O 1
ATOM 818 N N . LEU A 1 101 ? -12.537 -8.949 18.743 1.00 93.25 101 LEU A N 1
ATOM 819 C CA . LEU A 1 101 ? -13.002 -7.563 18.790 1.00 93.25 101 LEU A CA 1
ATOM 820 C C . LEU A 1 101 ? -14.532 -7.504 18.790 1.00 93.25 101 LEU A C 1
ATOM 822 O O . LEU A 1 101 ? -15.199 -8.265 18.090 1.00 93.25 101 LEU A O 1
ATOM 826 N N . GLU A 1 102 ? -15.109 -6.557 19.527 1.00 92.06 102 GLU A N 1
ATOM 827 C CA . GLU A 1 102 ? -16.558 -6.314 19.492 1.00 92.06 102 GLU A CA 1
ATOM 828 C C . GLU A 1 102 ? -16.983 -5.504 18.265 1.00 92.06 102 GLU A C 1
ATOM 830 O O . GLU A 1 102 ? -18.079 -5.697 17.736 1.00 92.06 102 GLU A O 1
ATOM 835 N N . HIS A 1 103 ? -16.113 -4.627 17.768 1.00 92.38 103 HIS A N 1
ATOM 836 C CA . HIS A 1 103 ? -16.404 -3.750 16.639 1.00 92.38 103 HIS A CA 1
ATOM 837 C C . HIS A 1 103 ? -15.164 -3.552 15.772 1.00 92.38 103 HIS A C 1
ATOM 839 O O . HIS A 1 103 ? -14.060 -3.373 16.285 1.00 92.38 103 HIS A O 1
ATOM 845 N N . VAL A 1 104 ? -15.348 -3.600 14.453 1.00 94.50 104 VAL A N 1
ATOM 846 C CA . VAL A 1 104 ? -14.294 -3.373 13.458 1.00 94.50 104 VAL A CA 1
ATOM 847 C C . VAL A 1 104 ? -14.899 -2.574 12.312 1.00 94.50 104 VAL A C 1
ATOM 849 O O . VAL A 1 104 ? -15.949 -2.938 11.792 1.00 94.50 104 VAL A O 1
ATOM 852 N N . GLU A 1 105 ? -14.220 -1.508 11.891 1.00 94.06 105 GLU A N 1
ATOM 853 C CA . GLU A 1 105 ? -14.602 -0.719 10.719 1.00 94.06 105 GLU A CA 1
ATOM 854 C C . GLU A 1 105 ? -13.459 -0.663 9.709 1.00 94.06 105 GLU A C 1
ATOM 856 O O . GLU A 1 105 ? -12.310 -0.357 10.045 1.00 94.06 105 GLU A O 1
ATOM 861 N N . ILE A 1 106 ? -13.793 -0.900 8.441 1.00 95.06 106 ILE A N 1
ATOM 862 C CA . ILE A 1 106 ? -12.887 -0.656 7.320 1.00 95.06 106 ILE A CA 1
ATOM 863 C C . ILE A 1 106 ? -13.221 0.717 6.748 1.00 95.06 106 ILE A C 1
ATOM 865 O O . ILE A 1 106 ? -14.309 0.946 6.229 1.00 95.06 106 ILE A O 1
ATOM 869 N N . LEU A 1 107 ? -12.272 1.637 6.886 1.00 94.12 107 LEU A N 1
ATOM 870 C CA . LEU A 1 107 ? -12.433 3.052 6.572 1.00 94.12 107 LEU A CA 1
ATOM 871 C C . LEU A 1 107 ? -11.414 3.491 5.521 1.00 94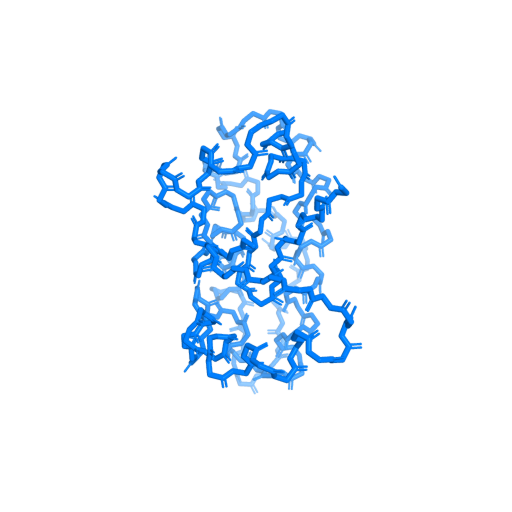.12 107 LEU A C 1
ATOM 873 O O . LEU A 1 107 ? -10.245 3.107 5.610 1.00 94.12 107 LEU A O 1
ATOM 877 N N . SER A 1 108 ? -11.827 4.327 4.568 1.00 92.31 108 SER A N 1
ATOM 878 C CA . SER A 1 108 ? -10.905 4.957 3.617 1.00 92.31 108 SER A CA 1
ATOM 879 C C . SER A 1 108 ? -10.276 6.211 4.219 1.00 92.31 108 SER A C 1
ATOM 881 O O . SER A 1 108 ? -10.973 7.029 4.813 1.00 92.31 108 SER A O 1
ATOM 883 N N . VAL A 1 109 ? -8.971 6.415 4.020 1.00 90.88 109 VAL A N 1
ATOM 884 C CA . VAL A 1 109 ? -8.319 7.691 4.386 1.00 90.88 109 VAL A CA 1
ATOM 885 C C . VAL A 1 109 ? -8.639 8.836 3.428 1.00 90.88 109 VAL A C 1
ATOM 887 O O . VAL A 1 109 ? -8.294 9.978 3.715 1.00 90.88 109 VAL A O 1
ATOM 890 N N . THR A 1 110 ? -9.266 8.547 2.285 1.00 88.81 110 THR A N 1
ATOM 891 C CA . THR A 1 110 ? -9.709 9.580 1.337 1.00 88.81 110 THR A CA 1
ATOM 892 C C . THR A 1 110 ? -11.021 10.240 1.759 1.00 88.81 110 THR A C 1
ATOM 894 O O . THR A 1 110 ? -11.338 11.310 1.249 1.00 88.81 110 THR A O 1
ATOM 897 N N . ASP A 1 111 ? -11.764 9.639 2.695 1.00 90.62 111 ASP A N 1
ATOM 898 C CA . ASP A 1 111 ? -12.964 10.230 3.285 1.00 90.62 111 ASP A CA 1
ATOM 899 C C . ASP A 1 111 ? -12.595 11.050 4.542 1.00 90.62 111 ASP A C 1
ATOM 901 O O . ASP A 1 111 ? -12.163 10.482 5.552 1.00 90.62 111 ASP A O 1
ATOM 905 N N . PRO A 1 112 ? -12.781 12.384 4.534 1.00 88.06 112 PRO A N 1
ATOM 906 C CA . PRO A 1 112 ? -12.485 13.236 5.687 1.00 88.06 112 PRO A CA 1
ATOM 907 C C . PRO A 1 112 ? -13.288 12.873 6.943 1.00 88.06 112 PRO A C 1
ATOM 909 O O . PRO A 1 112 ? -12.800 13.053 8.065 1.00 88.06 112 PRO A O 1
ATOM 912 N N . ASN A 1 113 ? -14.508 12.348 6.781 1.00 90.94 113 ASN A N 1
ATOM 913 C CA . ASN A 1 113 ? -15.343 11.937 7.911 1.00 90.94 113 ASN A CA 1
ATOM 914 C C . ASN A 1 113 ? -14.772 10.680 8.568 1.00 90.94 113 ASN A C 1
ATOM 916 O O . ASN A 1 113 ? -14.671 10.607 9.792 1.00 90.94 113 ASN A O 1
ATOM 920 N N . ALA A 1 114 ? -14.335 9.718 7.756 1.00 89.94 114 ALA A N 1
ATOM 921 C CA . ALA A 1 114 ? -13.630 8.537 8.221 1.00 89.94 114 ALA A CA 1
ATOM 922 C C . ALA A 1 114 ? -12.334 8.887 8.964 1.00 89.94 114 ALA A C 1
ATOM 924 O O . ALA A 1 114 ? -12.097 8.354 10.043 1.00 89.94 114 ALA A O 1
ATOM 925 N N . VAL A 1 115 ? -11.521 9.816 8.450 1.00 88.69 115 VAL A N 1
ATOM 926 C CA . VAL A 1 115 ? -10.298 10.269 9.144 1.00 88.69 115 VAL A CA 1
ATOM 927 C C . VAL A 1 115 ? -10.634 10.927 10.483 1.00 88.69 115 VAL A C 1
ATOM 929 O O . VAL A 1 115 ? -9.936 10.707 11.472 1.00 88.69 115 VAL A O 1
ATOM 932 N N . SER A 1 116 ? -11.737 11.674 10.549 1.00 88.88 116 SER A N 1
ATOM 933 C CA . SER A 1 116 ? -12.198 12.317 11.785 1.00 88.88 116 SER A CA 1
ATOM 934 C C . SER A 1 116 ? -12.593 11.301 12.869 1.00 88.88 116 SER A C 1
ATOM 936 O O . SER A 1 116 ? -12.414 11.588 14.053 1.00 88.88 116 SER A O 1
ATOM 938 N N . LYS A 1 117 ? -13.033 10.083 12.500 1.00 89.00 117 LYS A N 1
ATOM 939 C CA . LYS A 1 117 ? -13.276 8.975 13.450 1.00 89.00 117 LYS A CA 1
ATOM 940 C C . LYS A 1 117 ? -12.005 8.502 14.163 1.00 89.00 117 LYS A C 1
ATOM 942 O O . LYS A 1 117 ? -12.104 7.904 15.229 1.00 89.00 117 LYS A O 1
ATOM 947 N N . ALA A 1 118 ? -10.814 8.777 13.623 1.00 87.94 118 ALA A N 1
ATOM 948 C CA . ALA A 1 118 ? -9.558 8.473 14.307 1.00 87.94 118 ALA A CA 1
ATOM 949 C C . ALA A 1 118 ? -9.341 9.344 15.558 1.00 87.94 118 ALA A C 1
ATOM 951 O O . ALA A 1 118 ? -8.557 8.966 16.430 1.00 87.94 118 ALA A O 1
ATOM 952 N N . GLY A 1 119 ? -10.015 10.497 15.663 1.00 88.44 119 GLY A N 1
ATOM 953 C CA . GLY A 1 119 ? -9.933 11.386 16.821 1.00 88.44 119 GLY A CA 1
ATOM 954 C C . GLY A 1 119 ? -8.491 11.760 17.183 1.00 88.44 119 GLY A C 1
ATOM 955 O O . GLY A 1 119 ? -7.703 12.173 16.331 1.00 88.44 119 GLY A O 1
ATOM 956 N N . SER A 1 120 ? -8.122 11.566 18.450 1.00 88.88 120 SER A N 1
ATOM 957 C CA . SER A 1 120 ? -6.763 11.795 18.972 1.00 88.88 120 SER A CA 1
ATOM 958 C C . SER A 1 120 ? -5.683 10.933 18.302 1.00 88.88 120 SER A C 1
ATOM 960 O O . SER A 1 120 ? -4.508 11.296 18.328 1.00 88.88 120 SER A O 1
ATOM 962 N N . HIS A 1 121 ? -6.063 9.820 17.669 1.00 88.62 121 HIS A N 1
ATOM 963 C CA . HIS A 1 121 ? -5.155 8.899 16.987 1.00 88.62 121 HIS A CA 1
ATOM 964 C C . HIS A 1 121 ? -4.940 9.244 15.506 1.00 88.62 121 HIS A C 1
ATOM 966 O O . HIS A 1 121 ? -4.213 8.530 14.815 1.00 88.62 121 HIS A O 1
ATOM 972 N N . ALA A 1 122 ? -5.517 10.339 14.993 1.00 86.81 122 ALA A N 1
ATOM 973 C CA . ALA A 1 122 ? -5.363 10.746 13.592 1.00 86.81 122 ALA A CA 1
ATOM 974 C C . ALA A 1 122 ? -3.893 10.940 13.169 1.00 86.81 122 ALA A C 1
ATOM 976 O O . ALA A 1 122 ? -3.539 10.701 12.015 1.00 86.81 122 ALA A O 1
ATOM 977 N N . SER A 1 123 ? -3.010 11.298 14.106 1.00 87.44 123 SER A N 1
ATOM 978 C CA . SER A 1 123 ? -1.563 11.402 13.874 1.00 87.44 123 SER A CA 1
ATOM 979 C C . SER A 1 123 ? -0.920 10.074 13.442 1.00 87.44 123 SER A C 1
ATOM 981 O O . SER A 1 123 ? 0.046 10.088 12.679 1.00 87.44 123 SER A O 1
ATOM 983 N N . ILE A 1 124 ? -1.481 8.922 13.833 1.00 88.56 124 ILE A N 1
ATOM 984 C CA . ILE A 1 124 ? -1.012 7.593 13.399 1.00 88.56 124 ILE A CA 1
ATOM 985 C C . ILE A 1 124 ? -1.184 7.428 11.885 1.00 88.56 124 ILE A C 1
ATOM 987 O O . ILE A 1 124 ? -0.315 6.854 11.233 1.00 88.56 124 ILE A O 1
ATOM 991 N N . LEU A 1 125 ? -2.250 7.989 11.303 1.00 86.50 125 LEU A N 1
ATOM 992 C CA . LEU A 1 125 ? -2.489 7.949 9.854 1.00 86.50 125 LEU A CA 1
ATOM 993 C C . LEU A 1 125 ? -1.474 8.782 9.064 1.00 86.50 125 LEU A C 1
ATOM 995 O O . LEU A 1 125 ? -1.291 8.544 7.874 1.00 86.50 125 LEU A O 1
ATOM 999 N N . GLN A 1 126 ? -0.803 9.737 9.712 1.00 82.44 126 GLN A N 1
ATOM 1000 C CA . GLN A 1 126 ? 0.282 10.509 9.104 1.00 8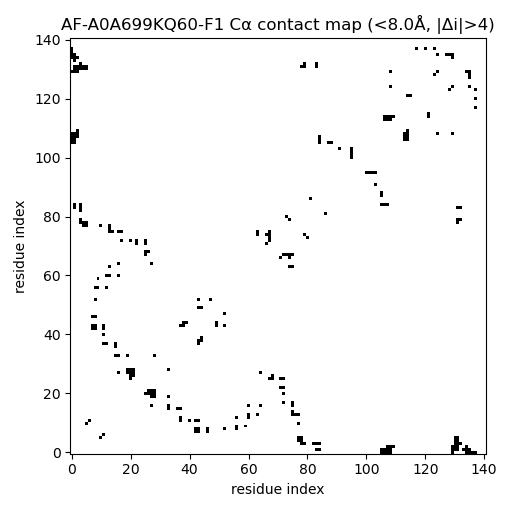2.44 126 GLN A CA 1
ATOM 1001 C C . GLN A 1 126 ? 1.630 9.798 9.265 1.00 82.44 126 GLN A C 1
ATOM 1003 O O . GLN A 1 126 ? 2.397 9.711 8.311 1.00 82.44 126 GLN A O 1
ATOM 1008 N N . GLN A 1 127 ? 1.906 9.248 10.453 1.00 82.00 127 GLN A N 1
ATOM 1009 C CA . GLN A 1 127 ? 3.162 8.542 10.741 1.00 82.00 127 GLN A CA 1
ATOM 1010 C C . GLN A 1 127 ? 3.264 7.207 9.994 1.00 82.00 127 GLN A C 1
ATOM 1012 O O . GLN A 1 127 ? 4.317 6.859 9.467 1.00 82.00 127 GLN A O 1
ATOM 1017 N N . THR A 1 128 ? 2.156 6.468 9.933 1.00 83.50 128 THR A N 1
ATOM 1018 C CA . THR A 1 128 ? 2.034 5.181 9.241 1.00 83.50 128 THR A CA 1
ATOM 1019 C C . THR A 1 128 ? 0.931 5.302 8.198 1.00 83.50 128 THR A C 1
ATOM 1021 O O . THR A 1 128 ? -0.165 4.766 8.352 1.00 83.50 128 THR A O 1
ATOM 1024 N N . ALA A 1 129 ? 1.201 6.073 7.145 1.00 85.25 129 ALA A N 1
ATOM 1025 C CA . ALA A 1 129 ? 0.231 6.302 6.081 1.00 85.25 129 ALA A CA 1
ATOM 1026 C C . ALA A 1 129 ? -0.083 4.997 5.322 1.00 85.25 129 ALA A C 1
ATOM 1028 O O . ALA A 1 129 ? 0.852 4.385 4.782 1.00 85.25 129 ALA A O 1
ATOM 1029 N N . PRO A 1 130 ? -1.367 4.591 5.227 1.00 88.44 130 PRO A N 1
ATOM 1030 C CA . PRO A 1 130 ? -1.743 3.369 4.532 1.00 88.44 130 PRO A CA 1
ATOM 1031 C C . PRO A 1 130 ? -1.418 3.467 3.044 1.00 88.44 130 PRO A C 1
ATOM 1033 O O . PRO A 1 130 ? -1.364 4.549 2.448 1.00 88.44 130 PRO A O 1
ATOM 1036 N N . SER A 1 131 ? -1.200 2.312 2.433 1.00 86.62 131 SER A N 1
ATOM 1037 C CA . SER A 1 131 ? -0.973 2.191 0.996 1.00 86.62 131 SER A CA 1
ATOM 1038 C C . SER A 1 131 ? -1.583 0.894 0.474 1.00 86.62 131 SER A C 1
ATOM 1040 O O . SER A 1 131 ? -1.809 0.002 1.290 1.00 86.62 131 SER A O 1
ATOM 1042 N N . PRO A 1 132 ? -1.815 0.762 -0.844 1.00 87.00 132 PRO A N 1
ATOM 1043 C CA . PRO A 1 132 ? -2.445 -0.431 -1.400 1.00 87.00 132 PRO A CA 1
ATOM 1044 C C . PRO A 1 132 ? -1.754 -1.717 -0.931 1.00 87.00 132 PRO A C 1
ATOM 1046 O O . PRO A 1 132 ? -0.536 -1.863 -1.103 1.00 87.00 132 PRO A O 1
ATOM 1049 N N . GLY A 1 133 ? -2.526 -2.616 -0.317 1.00 86.38 133 GLY A N 1
ATOM 1050 C CA . GLY A 1 133 ? -2.078 -3.900 0.237 1.00 86.38 133 GLY A CA 1
ATOM 1051 C C . GLY A 1 133 ? -1.359 -3.811 1.586 1.00 86.38 133 GLY A C 1
ATOM 1052 O O . GLY A 1 133 ? -0.828 -4.808 2.073 1.00 86.38 133 GLY A O 1
ATOM 1053 N N . SER A 1 134 ? -1.300 -2.623 2.184 1.00 88.00 134 SER A N 1
ATOM 1054 C CA . SER A 1 134 ? -0.705 -2.367 3.494 1.00 88.00 134 SER A CA 1
ATOM 1055 C C . SER A 1 134 ? -1.565 -1.339 4.245 1.00 88.00 134 SER A C 1
ATOM 1057 O O . SER A 1 134 ? -1.248 -0.140 4.258 1.00 88.00 134 SER A O 1
ATOM 1059 N N . PRO A 1 135 ? -2.692 -1.789 4.828 1.00 92.19 135 PRO A N 1
ATOM 1060 C CA . PRO A 1 135 ? -3.600 -0.926 5.565 1.00 92.19 135 PRO A CA 1
ATOM 1061 C C . PRO A 1 135 ? -3.027 -0.554 6.938 1.00 92.19 135 PRO A C 1
ATOM 1063 O O . PRO A 1 135 ? -2.210 -1.272 7.513 1.00 92.19 135 PRO A O 1
ATOM 1066 N N . THR A 1 136 ? -3.519 0.550 7.500 1.00 93.88 136 THR A N 1
ATOM 1067 C CA . THR A 1 136 ? -3.159 1.012 8.849 1.00 93.88 136 THR A CA 1
ATOM 1068 C C . THR A 1 136 ? -4.294 0.705 9.815 1.00 93.88 136 THR A C 1
ATOM 1070 O O . THR A 1 136 ? -5.422 1.181 9.639 1.00 93.88 136 THR A O 1
ATOM 1073 N N . SER A 1 137 ? -4.010 -0.090 10.843 1.00 92.94 137 SER A N 1
ATOM 1074 C CA . SER A 1 137 ? -4.945 -0.423 11.922 1.00 92.94 137 SER A CA 1
ATOM 1075 C C . SER A 1 137 ? -4.754 0.508 13.118 1.00 92.94 137 SER A C 1
ATOM 1077 O O . SER A 1 137 ? -3.627 0.713 13.565 1.00 92.94 137 SER A O 1
ATOM 1079 N N . ILE A 1 138 ? -5.855 1.028 13.659 1.00 92.00 138 ILE A N 1
ATOM 1080 C CA . ILE A 1 138 ? -5.884 1.776 14.920 1.00 92.00 138 ILE A CA 1
ATOM 1081 C C . ILE A 1 138 ? -6.833 1.026 15.848 1.00 92.00 138 ILE A C 1
ATOM 1083 O O . ILE A 1 138 ? -7.956 0.722 15.449 1.00 92.00 138 ILE A O 1
ATOM 1087 N N . PHE A 1 139 ? -6.364 0.717 17.053 1.00 89.88 139 PHE A N 1
ATOM 1088 C CA . PHE A 1 139 ? -7.150 0.048 18.082 1.00 89.88 139 PHE A CA 1
ATOM 1089 C C . PHE A 1 139 ? -7.543 1.067 19.143 1.00 89.88 139 PHE A C 1
ATOM 1091 O O . PHE A 1 139 ? -6.705 1.853 19.585 1.00 89.88 139 PHE A O 1
ATOM 1098 N N . PHE A 1 140 ? -8.811 1.037 19.531 1.00 84.81 140 PHE A N 1
ATOM 1099 C CA . PHE A 1 140 ? -9.345 1.837 20.622 1.00 84.81 140 PHE A CA 1
ATOM 1100 C C . PHE A 1 140 ? -9.545 0.919 21.825 1.00 84.81 140 PHE A C 1
ATOM 1102 O O . PHE A 1 140 ? -9.996 -0.216 21.661 1.00 84.81 140 PHE A O 1
ATOM 1109 N N . SER A 1 141 ? -9.147 1.400 22.999 1.00 75.94 141 SER A N 1
ATOM 1110 C CA . SER A 1 141 ? -9.341 0.743 24.295 1.00 75.94 141 SER A CA 1
ATOM 1111 C C . SER A 1 141 ? -10.577 1.271 24.998 1.00 75.94 141 SER A C 1
ATOM 1113 O O . SER A 1 141 ? -10.738 2.515 24.955 1.00 75.94 141 SER A O 1
#

Nearest PDB structures (foldseek):
  6lpf-assembly1_A  TM=8.489E-01  e=1.031E-03  Homo sapiens
  6lr6-assembly1_A  TM=8.243E-01  e=2.061E-03  Homo sapiens
  6lr6-assembly2_B  TM=8.394E-01  e=6.928E-03  Homo sapiens
  5w4z-assembly1_B  TM=2.908E-01  e=6.681E+00  Herbiconiux

Foldseek 3Di:
DAAQFDDFLLLQLLVLQLVQADLVVLDGDPPVVSVVSSVPDPRCVPPDDVPVSVVVSVVSNVVLSVQCSVVNSQSSDRGHPDDPLVVCVVCVVVVCVVVVHPDDDDAYPVDPVSLCVCPVNSVVCVVVPHGHPRDDDDDDD

Sequence (141 aa):
YVKEEYEGWKKECVNILFDKFDSKKRTFAPDEEILKALEQSRAISQEGNLNETKKQCMPFIKFKKDQASKLGAAALDKKLPFGEIDVLQENLEFIKRQLGLEHVEILSVTDPNAVSKAGSHASILQQTAPSPGSPTSIFFS

Organism: Tanacetum cinerariifolium (NCBI:txid118510)